Protein AF-A0A2T0FGR0-F1 (afdb_monomer)

Foldseek 3Di:
DDPVLCVVCVPDDPVVNVVCVVDVVVVVVVVVVVVVVVVVPPADDPVNVLVQCLVFKAKEWEWDADPVRDTDIWIKTKGKDDPVVLVRVCVQLVAFDWDQDPNIIMTIDTDPVSCVPRNCVVCVVDPHDHPYDYDD

Organism: NCBI:txid45607

Solvent-accessible surface area (backbone atoms only — not comp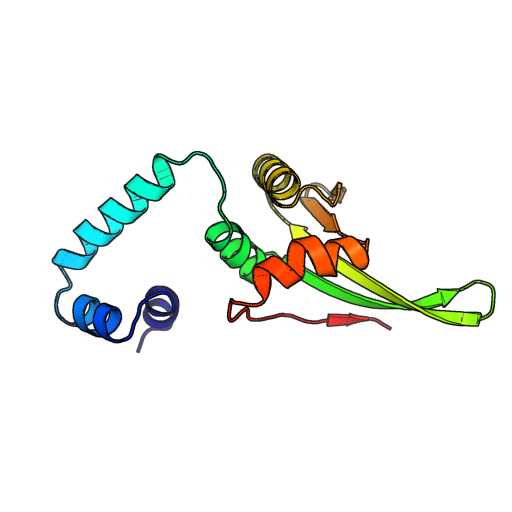arable to full-atom values): 8044 Å² total; per-residue (Å²): 132,63,77,71,60,57,67,73,43,68,85,46,54,75,71,52,43,53,48,47,76,73,35,71,75,61,41,57,57,51,49,52,53,50,52,52,56,56,69,72,44,94,60,91,48,70,67,59,50,48,59,47,34,63,76,44,32,47,44,41,41,37,65,38,71,47,99,83,72,46,83,40,82,45,50,36,42,36,38,54,50,62,62,70,62,44,52,51,51,32,60,73,51,69,51,64,49,78,44,79,56,94,93,40,35,34,35,41,34,64,52,63,65,52,46,47,68,50,44,46,63,72,47,70,88,53,98,69,80,75,68,73,49,82,49,123

pLDDT: mean 79.01, std 16.25, range [35.31, 98.0]

Radius of gyration: 18.7 Å; Cα contacts (8 Å, |Δi|>4): 157; chains: 1; bounding box: 39×30×59 Å

InterPro domains:
  IPR004860 Homing endonuclease, LAGLIDADG domain [PF00961] (49-128)
  IPR027434 Homing endonuclease [G3DSA:3.10.28.10] (6-136)
  IPR027434 Homing endonuclease [SSF55608] (35-133)

Secondary structure (DSSP, 8-state):
--HHHHHHHTTS-HHHHHHHHH-HHHHHHHHHHHHHHHHH--S--HHHHHHHHHHHEEEEEEEEE-TTS-EEEEEEEEEE--HHHHHHHHHHHT--EEEEETTEEEEEE--HHHIIIIIIHHHTTS-----EEEE-

Sequence (136 aa):
MNLLSNNLLRYLTESEKLLVLSKPILYNDLINKEYTKYYNNNLIDLDYIIGLFEGNGNINVYLTKNTTNSLRIKMYFNISQDKSILEEIQQYFNCGNIYNINNIYRYDVKSIMDIKNKIILKLINYDIELNIKLYK

Mean predicted aligned error: 11.0 Å

Structure (mmCIF, N/CA/C/O backbone):
data_AF-A0A2T0FGR0-F1
#
_entry.id   AF-A0A2T0FGR0-F1
#
loop_
_atom_site.group_PDB
_atom_site.id
_atom_site.type_symbol
_atom_site.label_atom_id
_atom_site.label_alt_id
_atom_site.label_comp_id
_atom_site.label_asym_id
_atom_site.label_entity_id
_atom_site.label_seq_id
_atom_site.pdbx_PDB_ins_code
_atom_site.Cartn_x
_atom_site.Cartn_y
_atom_site.Cartn_z
_atom_site.occupancy
_atom_site.B_iso_or_equiv
_atom_site.auth_seq_id
_atom_site.auth_comp_id
_atom_site.auth_asym_id
_atom_site.auth_atom_id
_atom_site.pdbx_PDB_model_num
ATOM 1 N N . MET A 1 1 ? -6.404 -22.369 23.184 1.00 43.56 1 MET A N 1
ATOM 2 C CA . MET A 1 1 ? -6.623 -20.907 23.196 1.0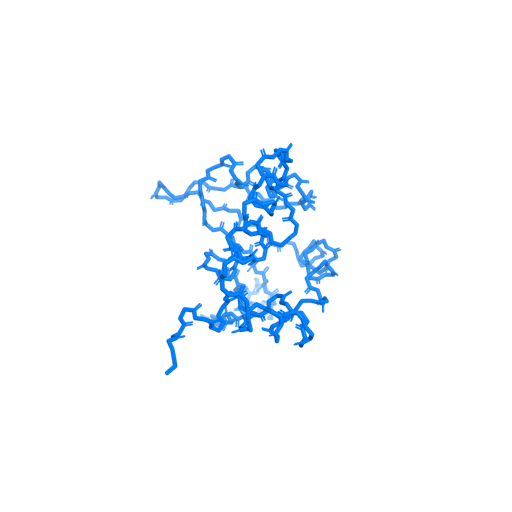0 43.56 1 MET A CA 1
ATOM 3 C C . MET A 1 1 ? -7.040 -20.53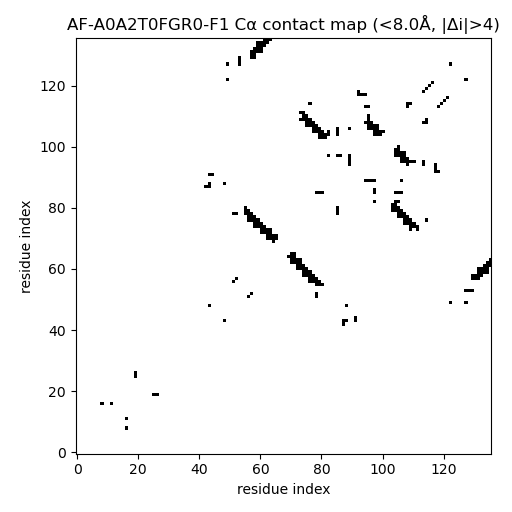0 21.776 1.00 43.56 1 MET A C 1
ATOM 5 O O . MET A 1 1 ? -6.327 -20.902 20.854 1.00 43.56 1 MET A O 1
ATOM 9 N N . ASN A 1 2 ? -8.261 -20.016 21.588 1.00 39.38 2 ASN A N 1
ATOM 10 C CA . ASN A 1 2 ? -8.931 -19.906 20.280 1.00 39.38 2 ASN A CA 1
ATOM 11 C C . ASN A 1 2 ? -8.209 -18.917 19.350 1.00 39.38 2 ASN A C 1
ATOM 13 O O . ASN A 1 2 ? -7.949 -17.794 19.760 1.00 39.38 2 ASN A O 1
ATOM 17 N N . LEU A 1 3 ? -7.962 -19.286 18.087 1.00 35.31 3 LEU A N 1
ATOM 18 C CA . LEU A 1 3 ? -7.334 -18.400 17.088 1.00 35.31 3 LEU A CA 1
ATOM 19 C C . LEU A 1 3 ? -8.043 -17.035 16.953 1.00 35.31 3 LEU A C 1
ATOM 21 O O . LEU A 1 3 ? -7.393 -16.031 16.676 1.00 35.31 3 LEU A O 1
ATOM 25 N N . LEU A 1 4 ? -9.360 -16.985 17.201 1.00 37.06 4 LEU A N 1
ATOM 26 C CA . LEU A 1 4 ? -10.153 -15.751 17.167 1.00 37.06 4 LEU A CA 1
ATOM 27 C C . LEU A 1 4 ? -9.711 -14.701 18.202 1.00 37.06 4 LEU A C 1
ATOM 29 O O . LEU A 1 4 ? -9.802 -13.509 17.920 1.00 37.06 4 LEU A O 1
ATOM 33 N N . SER A 1 5 ? -9.232 -15.108 19.387 1.00 46.91 5 SER A N 1
ATOM 34 C CA . SER A 1 5 ? -8.869 -14.149 20.441 1.00 46.91 5 SER A CA 1
ATOM 35 C C . SER A 1 5 ? -7.579 -13.399 20.125 1.00 46.91 5 SER A C 1
ATOM 37 O O . SER A 1 5 ? -7.420 -12.264 20.553 1.00 46.91 5 SER A O 1
ATOM 39 N N . ASN A 1 6 ? -6.668 -13.995 19.356 1.00 48.78 6 ASN A N 1
ATOM 40 C CA . ASN A 1 6 ? -5.372 -13.376 19.079 1.00 48.78 6 ASN A CA 1
ATOM 41 C C . ASN A 1 6 ? -5.478 -12.225 18.069 1.00 48.78 6 ASN A C 1
ATOM 43 O O . ASN A 1 6 ? -4.819 -11.206 18.253 1.00 48.78 6 ASN A O 1
ATOM 47 N N . ASN A 1 7 ? -6.348 -12.339 17.060 1.00 51.09 7 ASN A N 1
ATOM 48 C CA . ASN A 1 7 ? -6.540 -11.268 16.075 1.00 51.09 7 ASN A CA 1
ATOM 49 C C . ASN A 1 7 ? -7.235 -10.033 16.665 1.00 51.09 7 ASN A C 1
ATOM 51 O O . ASN A 1 7 ? -6.860 -8.911 16.347 1.00 51.09 7 ASN A O 1
ATOM 55 N N . LEU A 1 8 ? -8.203 -10.224 17.566 1.00 54.59 8 LEU A N 1
ATOM 56 C CA . LEU A 1 8 ? -8.917 -9.114 18.213 1.00 54.59 8 LEU A CA 1
ATOM 57 C C . LEU A 1 8 ? -8.040 -8.330 19.199 1.00 54.59 8 LEU A C 1
ATOM 59 O O . LEU A 1 8 ? -8.271 -7.147 19.425 1.00 54.59 8 LEU A O 1
ATOM 63 N N . LEU A 1 9 ? -7.038 -8.982 19.792 1.00 59.69 9 LEU A N 1
ATOM 64 C CA . LEU A 1 9 ? -6.160 -8.375 20.793 1.00 59.69 9 LEU A CA 1
ATOM 65 C C . LEU A 1 9 ? -4.917 -7.714 20.183 1.00 59.69 9 LEU A C 1
ATOM 67 O O . LEU A 1 9 ? -4.233 -6.970 20.880 1.00 59.69 9 LEU A O 1
ATOM 71 N N . ARG A 1 10 ? -4.612 -7.967 18.905 1.00 62.25 10 ARG A N 1
ATOM 72 C CA . ARG A 1 10 ? -3.398 -7.481 18.225 1.00 62.25 10 ARG A CA 1
ATOM 73 C C . ARG A 1 10 ? -3.275 -5.953 18.218 1.00 62.25 10 ARG A C 1
ATOM 75 O O . ARG A 1 10 ? -2.162 -5.445 18.257 1.00 62.25 10 ARG A O 1
ATOM 82 N N . TYR A 1 11 ? -4.401 -5.244 18.196 1.00 59.09 11 TYR A N 1
ATOM 83 C CA . TYR A 1 11 ? -4.448 -3.780 18.120 1.00 59.09 11 TYR A CA 1
ATOM 84 C C . TYR A 1 11 ? -4.502 -3.094 19.493 1.00 59.09 11 TYR A C 1
ATOM 86 O O . TYR A 1 11 ? -4.553 -1.871 19.566 1.00 59.09 11 TYR A O 1
ATOM 94 N N . LEU A 1 12 ? -4.501 -3.868 20.583 1.00 67.62 12 LEU A N 1
ATOM 95 C CA . LEU A 1 12 ? -4.570 -3.356 21.949 1.00 67.62 12 LEU A CA 1
ATOM 96 C C . LEU A 1 12 ? -3.176 -3.303 22.585 1.00 67.62 12 LEU A C 1
ATOM 98 O O . LEU A 1 12 ? -2.347 -4.195 22.387 1.00 67.62 12 LEU A O 1
ATOM 102 N N . THR A 1 13 ? -2.929 -2.297 23.420 1.00 71.31 13 THR A N 1
ATOM 103 C CA . THR A 1 13 ? -1.762 -2.266 24.316 1.00 71.31 13 THR A CA 1
ATOM 104 C C . THR A 1 13 ? -1.837 -3.390 25.355 1.00 71.31 13 THR A C 1
ATOM 106 O O . THR A 1 13 ? -2.914 -3.903 25.658 1.00 71.31 13 THR A O 1
ATOM 109 N N . GLU A 1 14 ? -0.710 -3.762 25.971 1.00 73.38 14 GLU A N 1
ATOM 110 C CA . GLU A 1 14 ? -0.690 -4.806 27.014 1.00 73.38 14 GLU A CA 1
ATOM 111 C C . GLU A 1 14 ? -1.636 -4.499 28.184 1.00 73.38 14 GLU A C 1
ATOM 113 O O . GLU A 1 14 ? -2.340 -5.384 28.673 1.00 73.38 14 GLU A O 1
ATOM 118 N N . SER A 1 15 ? -1.728 -3.228 28.582 1.00 70.88 15 SER A N 1
ATOM 119 C CA . SER A 1 15 ? -2.693 -2.756 29.580 1.00 70.88 15 SER A CA 1
ATOM 120 C C . SER A 1 15 ? -4.148 -2.958 29.147 1.00 70.88 15 SER A C 1
ATOM 122 O O . SER A 1 15 ? -4.976 -3.385 29.952 1.00 70.88 15 SER A O 1
ATOM 124 N N . GLU A 1 16 ? -4.470 -2.686 27.883 1.00 68.12 16 GLU A N 1
ATOM 125 C CA . GLU A 1 16 ? -5.822 -2.850 27.336 1.00 68.12 16 GLU A CA 1
ATOM 126 C C . GLU A 1 16 ? -6.185 -4.326 27.149 1.00 68.12 16 GLU A C 1
ATOM 128 O O . GLU A 1 16 ? -7.305 -4.720 27.471 1.00 68.12 16 GLU A O 1
ATOM 133 N N . LYS A 1 17 ? -5.235 -5.173 26.728 1.00 74.31 17 LYS A N 1
ATOM 134 C CA . LYS A 1 17 ? -5.423 -6.632 26.664 1.00 74.31 17 LYS A CA 1
ATOM 135 C C . LYS A 1 17 ? -5.786 -7.196 28.037 1.00 74.31 17 LYS A C 1
ATOM 137 O O . LYS A 1 17 ? -6.761 -7.936 28.160 1.00 74.31 17 LYS A O 1
ATOM 142 N N . LEU A 1 18 ? -5.044 -6.805 29.077 1.00 74.38 18 LEU A N 1
ATOM 143 C CA . LEU A 1 18 ? -5.313 -7.193 30.466 1.00 74.38 18 LEU A CA 1
ATOM 144 C C . LEU A 1 18 ? -6.691 -6.714 30.943 1.00 74.38 18 LEU A C 1
ATOM 146 O O . LEU A 1 18 ? -7.401 -7.451 31.632 1.00 74.38 18 LEU A O 1
ATOM 150 N N . LEU A 1 19 ? -7.101 -5.506 30.552 1.00 71.00 19 LEU A N 1
ATOM 151 C CA . LEU A 1 19 ? -8.418 -4.958 30.874 1.00 71.00 19 LEU A CA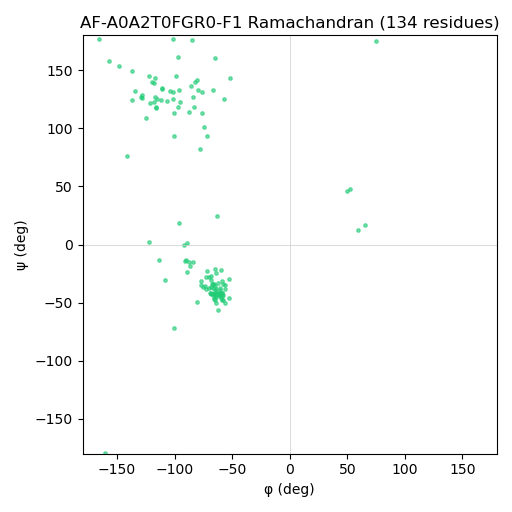 1
ATOM 152 C C . LEU A 1 19 ? -9.551 -5.755 30.203 1.00 71.00 19 LEU A C 1
ATOM 154 O O . LEU A 1 19 ? -10.518 -6.125 30.867 1.00 71.00 19 LEU A O 1
ATOM 158 N N . VAL A 1 20 ? -9.416 -6.056 28.909 1.00 70.06 20 VAL A N 1
ATOM 159 C CA . VAL A 1 20 ? -10.407 -6.816 28.131 1.00 70.06 20 VAL A CA 1
ATOM 160 C C . VAL A 1 20 ? -10.555 -8.239 28.664 1.00 70.06 20 VAL A C 1
ATOM 162 O O . VAL A 1 20 ? -11.673 -8.708 28.876 1.00 70.06 20 VAL A O 1
ATOM 165 N N . LEU A 1 21 ? -9.436 -8.908 28.954 1.00 73.31 21 LEU A N 1
ATOM 166 C CA . LEU A 1 21 ? -9.430 -10.273 29.484 1.00 73.31 21 LEU A CA 1
ATOM 167 C C . LEU A 1 21 ? -9.989 -10.362 30.913 1.00 73.31 21 LEU A C 1
ATOM 169 O O . LEU A 1 21 ? -10.521 -11.403 31.292 1.00 73.31 21 LEU A O 1
ATOM 173 N N . SER A 1 22 ? -9.892 -9.286 31.702 1.00 74.31 22 SER A N 1
ATOM 174 C CA . SER A 1 22 ? -10.363 -9.258 33.095 1.00 74.31 22 SER A CA 1
ATOM 175 C C . SER A 1 22 ? -11.816 -8.799 33.271 1.00 74.31 22 SER A C 1
ATOM 177 O O . SER A 1 22 ? -12.378 -9.006 34.349 1.00 74.31 22 SER A O 1
ATOM 179 N N . LYS A 1 23 ? -12.454 -8.190 32.254 1.00 70.06 23 LYS A N 1
ATOM 180 C CA . LYS A 1 23 ? -13.823 -7.632 32.349 1.00 70.06 23 LYS A CA 1
ATOM 181 C C . LYS A 1 23 ? -14.668 -7.855 31.079 1.00 70.06 23 LYS A C 1
ATOM 183 O O . LYS A 1 23 ? -14.944 -6.902 30.347 1.00 70.06 23 LYS A O 1
ATOM 188 N N . PRO A 1 24 ? -15.189 -9.074 30.849 1.00 62.66 24 PRO A N 1
ATOM 189 C CA . PRO A 1 24 ? -15.906 -9.419 29.616 1.00 62.66 24 PRO A CA 1
ATOM 190 C C . PRO A 1 24 ? -17.215 -8.638 29.384 1.00 62.66 24 PRO A C 1
ATOM 192 O O . PRO A 1 24 ? -17.625 -8.472 28.243 1.00 62.66 24 PRO A O 1
ATOM 195 N N . ILE A 1 25 ? -17.866 -8.116 30.431 1.00 58.25 25 ILE A N 1
ATOM 196 C CA . ILE A 1 25 ? -19.127 -7.356 30.301 1.00 58.25 25 ILE A CA 1
ATOM 197 C C . ILE A 1 25 ? -18.876 -5.922 29.792 1.00 58.25 25 ILE A C 1
ATOM 199 O O . ILE A 1 25 ? -19.651 -5.418 28.988 1.00 58.25 25 ILE A O 1
ATOM 203 N N . LEU A 1 26 ? -17.756 -5.296 30.181 1.00 62.19 26 LEU A N 1
ATOM 204 C CA . LEU A 1 26 ? -17.371 -3.945 29.735 1.00 62.19 26 LEU A CA 1
ATOM 205 C C . LEU A 1 26 ? -16.912 -3.929 28.263 1.00 62.19 26 LEU A C 1
ATOM 207 O O . LEU A 1 26 ? -16.953 -2.902 27.591 1.00 62.19 26 LEU A O 1
ATOM 211 N N . TYR A 1 27 ? -16.481 -5.085 27.760 1.00 62.09 27 TYR A N 1
ATOM 212 C CA . TYR A 1 27 ? -16.003 -5.265 26.395 1.00 62.09 27 TYR A CA 1
ATOM 213 C C . TYR A 1 27 ? -17.090 -5.010 25.345 1.00 62.09 27 TYR A C 1
ATOM 215 O O . TYR A 1 27 ? -16.813 -4.378 24.331 1.00 62.09 27 TYR A O 1
ATOM 223 N N . ASN A 1 28 ? -18.335 -5.424 25.602 1.00 63.62 28 ASN A N 1
ATOM 224 C CA . ASN A 1 28 ? -19.440 -5.185 24.670 1.00 63.62 28 ASN A CA 1
ATOM 225 C C . ASN A 1 28 ? -19.743 -3.688 24.514 1.00 63.62 28 ASN A C 1
ATOM 227 O O . ASN A 1 28 ? -19.974 -3.224 23.401 1.00 63.62 28 ASN A O 1
ATOM 231 N N . ASP A 1 29 ? -19.673 -2.915 25.599 1.00 68.00 29 ASP A N 1
ATOM 232 C CA . ASP A 1 29 ? -19.882 -1.464 25.549 1.00 68.00 29 ASP A CA 1
ATOM 233 C C . ASP A 1 29 ? -18.743 -0.748 24.809 1.00 68.00 29 ASP A C 1
ATOM 235 O O . ASP A 1 29 ? -18.983 0.194 24.050 1.00 68.00 29 ASP A O 1
ATOM 239 N N . LEU A 1 30 ? -17.502 -1.221 24.976 1.00 64.94 30 LEU A N 1
ATOM 240 C CA . LEU A 1 30 ? -16.336 -0.732 24.233 1.00 64.94 30 LEU A CA 1
ATOM 241 C C . LEU A 1 30 ? -16.436 -1.048 22.738 1.00 64.94 30 LEU A C 1
ATOM 243 O O . LEU A 1 30 ? -16.226 -0.151 21.922 1.00 64.94 30 LEU A O 1
ATOM 247 N N . ILE A 1 31 ? -16.820 -2.279 22.387 1.00 67.12 31 ILE A N 1
ATOM 248 C CA . ILE A 1 31 ? -17.105 -2.681 21.006 1.00 67.12 31 ILE A CA 1
ATOM 249 C C . ILE A 1 31 ? -18.178 -1.774 20.418 1.00 67.12 31 ILE A C 1
ATOM 251 O O . ILE A 1 31 ? -17.965 -1.208 19.354 1.00 67.12 31 ILE A O 1
ATOM 255 N N . ASN A 1 32 ? -19.303 -1.582 21.107 1.00 66.25 32 ASN A N 1
ATOM 256 C CA . ASN A 1 32 ? -20.392 -0.746 20.605 1.00 66.25 32 ASN A CA 1
ATOM 257 C C . ASN A 1 32 ? -19.939 0.703 20.378 1.00 66.25 32 ASN A C 1
ATOM 259 O O . ASN A 1 32 ? -20.327 1.331 19.391 1.00 66.25 32 ASN A O 1
ATOM 263 N N . LYS A 1 33 ? -19.081 1.232 21.255 1.00 65.69 33 LYS A N 1
ATOM 264 C CA . LYS A 1 33 ? -18.519 2.579 21.124 1.00 65.69 33 LYS A CA 1
ATOM 265 C C . LYS A 1 33 ? -17.565 2.702 19.931 1.00 65.69 33 LYS A C 1
ATOM 267 O O . LYS A 1 33 ? -17.649 3.687 19.201 1.00 65.69 33 LYS A O 1
ATOM 272 N N . GLU A 1 34 ? -16.707 1.709 19.708 1.00 63.28 34 GLU A N 1
ATOM 273 C CA . GLU A 1 34 ? -15.841 1.620 18.524 1.00 63.28 34 GLU A CA 1
ATOM 274 C C . GLU A 1 34 ? -16.668 1.454 17.242 1.00 63.28 34 GLU A C 1
ATOM 276 O O . GLU A 1 34 ? -16.517 2.246 16.316 1.00 63.28 34 GLU A O 1
ATOM 281 N N . TYR A 1 35 ? -17.637 0.536 17.217 1.00 62.75 35 TYR A N 1
ATOM 282 C CA . TYR A 1 35 ? -18.577 0.378 16.102 1.00 62.75 35 TYR A CA 1
ATOM 283 C C . TYR A 1 35 ? -19.267 1.697 15.750 1.00 62.75 35 TYR A C 1
ATOM 285 O O . TYR A 1 35 ? -19.315 2.072 14.584 1.00 62.75 35 TYR A O 1
ATOM 293 N N . THR A 1 36 ? -19.750 2.441 16.748 1.00 58.97 36 THR A N 1
ATOM 294 C CA . THR A 1 36 ? -20.424 3.732 16.532 1.00 58.97 36 THR A CA 1
ATOM 295 C C . THR A 1 36 ? -19.463 4.805 16.003 1.00 58.97 36 THR A C 1
ATOM 297 O O . THR A 1 36 ? -19.855 5.648 15.197 1.00 58.97 36 THR A O 1
ATOM 300 N N . LYS A 1 37 ? -18.193 4.780 16.421 1.00 58.16 37 LYS A N 1
ATOM 301 C CA . LYS A 1 37 ? -17.135 5.674 15.923 1.00 58.16 37 LYS A CA 1
ATOM 302 C C . LYS A 1 37 ? -16.821 5.409 14.446 1.00 58.16 37 LYS A C 1
ATOM 304 O O . LYS A 1 37 ? -16.711 6.369 13.687 1.00 58.16 37 LYS A O 1
ATOM 309 N N . TYR A 1 38 ? -16.733 4.144 14.035 1.00 54.97 38 TYR A N 1
ATOM 310 C CA . TYR A 1 38 ? -16.509 3.772 12.632 1.00 54.97 38 TYR A CA 1
ATOM 311 C C . TYR A 1 38 ? -17.755 3.972 11.760 1.00 54.97 38 TYR A C 1
ATOM 313 O O . TYR A 1 38 ? -17.637 4.412 10.626 1.00 54.97 38 TYR A O 1
ATOM 321 N N . TYR A 1 39 ? -18.957 3.732 12.293 1.00 56.44 39 TYR A N 1
ATOM 322 C CA . TYR A 1 39 ? -20.212 3.905 11.553 1.00 56.44 39 TYR A CA 1
ATOM 323 C C . TYR A 1 39 ? -20.531 5.377 11.240 1.00 56.44 39 TYR A C 1
ATOM 325 O O . TYR A 1 39 ? -21.152 5.674 10.226 1.00 56.44 39 TYR A O 1
ATOM 333 N N . ASN A 1 40 ? -20.108 6.311 12.100 1.00 54.62 40 ASN A N 1
ATOM 334 C CA . ASN A 1 40 ? -20.376 7.743 11.918 1.00 54.62 40 ASN A CA 1
ATOM 335 C C . ASN A 1 40 ? -19.323 8.471 11.066 1.00 54.62 40 ASN A C 1
ATOM 337 O O . ASN A 1 40 ? -19.578 9.582 10.603 1.00 54.62 40 ASN A O 1
ATOM 341 N N . ASN A 1 41 ? -18.161 7.857 10.835 1.00 54.72 41 ASN A N 1
ATOM 342 C CA . ASN A 1 41 ? -17.160 8.355 9.903 1.00 54.72 41 ASN A CA 1
ATOM 343 C C . ASN A 1 41 ? -17.285 7.559 8.601 1.00 54.72 41 ASN A C 1
ATOM 345 O O . ASN A 1 41 ? -16.657 6.520 8.450 1.00 54.72 41 ASN A O 1
ATOM 349 N N . ASN A 1 42 ? -18.067 8.068 7.644 1.00 57.00 42 ASN A N 1
ATOM 350 C CA . ASN A 1 42 ? -18.224 7.516 6.284 1.00 57.00 42 ASN A CA 1
ATOM 351 C C . ASN A 1 42 ? -16.924 7.534 5.442 1.00 57.00 42 ASN A C 1
ATOM 353 O O . ASN A 1 42 ? -16.980 7.633 4.221 1.00 57.00 42 ASN A O 1
ATOM 357 N N . LEU A 1 43 ? -15.751 7.548 6.071 1.00 67.50 43 LEU A N 1
ATOM 358 C CA . LEU A 1 43 ? -14.458 7.620 5.416 1.00 67.50 43 LEU A CA 1
ATOM 359 C C . LEU A 1 43 ? -13.647 6.401 5.822 1.00 67.50 43 LEU A C 1
ATOM 361 O O . LEU A 1 43 ? -13.361 6.205 7.003 1.00 67.50 43 LEU A O 1
ATOM 365 N N . ILE A 1 44 ? -13.239 5.622 4.825 1.00 79.56 44 ILE A N 1
ATOM 366 C CA . ILE A 1 44 ? -12.219 4.596 4.993 1.00 79.56 44 ILE A CA 1
ATOM 367 C C . ILE A 1 44 ? -10.933 5.236 5.540 1.00 79.56 44 ILE A C 1
ATOM 369 O O . ILE A 1 44 ? -10.387 6.183 4.962 1.00 79.56 44 ILE A O 1
ATOM 373 N N . ASP A 1 45 ? -10.443 4.703 6.657 1.00 84.81 45 ASP A N 1
ATOM 374 C CA . ASP A 1 45 ? -9.175 5.088 7.267 1.00 84.81 45 ASP A CA 1
ATOM 375 C C . ASP A 1 45 ? -8.057 4.083 6.954 1.00 84.81 45 ASP A C 1
ATOM 377 O O . ASP A 1 45 ? -8.248 3.077 6.267 1.00 84.81 45 ASP A O 1
ATOM 381 N N . LEU A 1 46 ? -6.842 4.386 7.417 1.00 86.56 46 LEU A N 1
ATOM 382 C CA . LEU A 1 46 ? -5.679 3.551 7.128 1.00 86.56 46 LEU A CA 1
ATOM 383 C C . LEU A 1 46 ? -5.795 2.155 7.748 1.00 86.56 46 LEU A C 1
ATOM 385 O O . LEU A 1 46 ? -5.368 1.188 7.123 1.00 86.56 46 LEU A O 1
ATOM 389 N N . ASP A 1 47 ? -6.382 2.049 8.938 1.00 83.00 47 ASP A N 1
ATOM 390 C CA . ASP A 1 47 ? -6.498 0.788 9.669 1.00 83.00 47 ASP A CA 1
ATOM 391 C C . ASP A 1 47 ? -7.455 -0.166 8.942 1.00 83.00 47 ASP A C 1
ATOM 393 O O . ASP A 1 47 ? -7.130 -1.342 8.745 1.00 83.00 47 ASP A O 1
ATOM 397 N N . TYR A 1 48 ? -8.579 0.356 8.433 1.00 86.94 48 TYR A N 1
ATOM 398 C CA . TYR A 1 48 ? -9.479 -0.391 7.556 1.00 86.94 48 TYR A CA 1
ATOM 399 C C . TYR A 1 48 ? -8.760 -0.878 6.293 1.00 86.94 48 TYR A C 1
ATOM 401 O O . TYR A 1 48 ? -8.862 -2.051 5.925 1.00 86.94 48 TYR A O 1
ATOM 409 N N . ILE A 1 49 ? -8.004 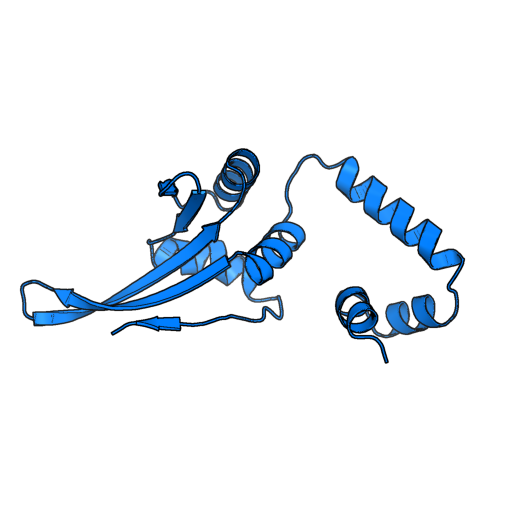0.007 5.631 1.00 90.69 49 ILE A N 1
ATOM 410 C CA . ILE A 1 49 ? -7.256 -0.342 4.414 1.00 90.69 49 ILE A CA 1
ATOM 411 C C . ILE A 1 49 ? -6.235 -1.440 4.698 1.00 90.69 49 ILE A C 1
ATOM 413 O O . ILE A 1 49 ? -6.085 -2.344 3.877 1.00 90.69 49 ILE A O 1
ATOM 417 N N . ILE A 1 50 ? -5.535 -1.375 5.832 1.00 88.31 50 ILE A N 1
ATOM 418 C CA . ILE A 1 50 ? -4.548 -2.381 6.232 1.00 88.31 50 ILE A CA 1
ATOM 419 C C . ILE A 1 50 ? -5.226 -3.727 6.455 1.00 88.31 50 ILE A C 1
ATOM 421 O O . ILE A 1 50 ? -4.799 -4.709 5.853 1.00 88.31 50 ILE A O 1
ATOM 425 N N . GLY A 1 51 ? -6.306 -3.770 7.241 1.00 87.00 51 GLY A N 1
ATOM 426 C CA . GLY A 1 51 ? -7.046 -5.011 7.475 1.00 87.00 51 GLY A CA 1
ATOM 427 C C . GLY A 1 51 ? -7.574 -5.621 6.173 1.00 87.00 51 GLY A C 1
ATOM 428 O O . GLY A 1 51 ? -7.444 -6.824 5.939 1.00 87.00 51 GLY A O 1
ATOM 429 N N . LEU A 1 52 ? -8.094 -4.783 5.270 1.00 91.00 52 LEU A N 1
ATOM 430 C CA . LEU A 1 52 ? -8.519 -5.223 3.944 1.00 91.00 52 LEU A CA 1
ATOM 431 C C . LEU A 1 52 ? -7.344 -5.732 3.098 1.00 91.00 52 LEU A C 1
ATOM 433 O O . LEU A 1 52 ? -7.476 -6.738 2.401 1.00 91.00 52 LEU A O 1
ATOM 437 N N . PHE A 1 53 ? -6.205 -5.043 3.127 1.00 92.38 53 PHE A N 1
ATOM 438 C CA . PHE A 1 53 ? -5.016 -5.423 2.374 1.00 92.38 53 PHE A CA 1
ATOM 439 C C . PHE A 1 53 ? -4.415 -6.744 2.876 1.00 92.38 53 PHE A C 1
ATOM 441 O O . PHE A 1 53 ? -3.984 -7.553 2.060 1.00 92.38 53 PHE A O 1
ATOM 448 N N . GLU A 1 54 ? -4.422 -7.015 4.178 1.00 87.81 54 GLU A N 1
ATOM 449 C CA . GLU A 1 54 ? -3.943 -8.295 4.715 1.00 87.81 54 GLU A CA 1
ATOM 450 C C . GLU A 1 54 ? -4.811 -9.482 4.276 1.00 87.81 54 GLU A C 1
ATOM 452 O O . GLU A 1 54 ? -4.286 -10.568 4.028 1.00 87.81 54 GLU A O 1
ATOM 457 N N . GLY A 1 55 ? -6.123 -9.276 4.121 1.00 89.69 55 GLY A N 1
ATOM 458 C CA . GLY A 1 55 ? -7.038 -10.308 3.623 1.00 89.69 55 GLY A CA 1
ATOM 459 C C . GLY A 1 55 ? -7.033 -10.462 2.097 1.00 89.69 55 GLY A C 1
ATOM 460 O O . GLY A 1 55 ? -6.913 -11.571 1.577 1.00 89.69 55 GLY A O 1
ATOM 461 N N . ASN A 1 56 ? -7.156 -9.347 1.371 1.00 91.81 56 ASN A N 1
ATOM 462 C CA . ASN A 1 56 ? -7.461 -9.322 -0.068 1.00 91.81 56 ASN A CA 1
ATOM 463 C C . ASN A 1 56 ? -6.406 -8.601 -0.921 1.00 91.81 56 ASN A C 1
ATOM 465 O O . ASN A 1 56 ? -6.582 -8.420 -2.135 1.00 91.81 56 ASN A O 1
ATOM 469 N N . GLY A 1 57 ? -5.331 -8.132 -0.299 1.00 92.31 57 GLY A N 1
ATOM 470 C CA . GLY A 1 57 ? -4.239 -7.440 -0.955 1.00 92.31 57 GLY A CA 1
ATOM 471 C C . GLY A 1 57 ? -3.068 -8.355 -1.284 1.00 92.31 57 GLY A C 1
ATOM 472 O O . GLY A 1 57 ? -2.921 -9.458 -0.762 1.00 92.31 57 GLY A O 1
ATOM 473 N N . ASN A 1 58 ? -2.218 -7.907 -2.204 1.00 91.38 58 ASN A N 1
ATOM 474 C CA . ASN A 1 58 ? -0.917 -8.527 -2.429 1.00 91.38 58 ASN A CA 1
ATOM 475 C C . ASN A 1 58 ? 0.083 -7.561 -3.079 1.00 91.38 58 ASN A C 1
ATOM 477 O O . ASN A 1 58 ? -0.280 -6.587 -3.748 1.00 91.38 58 ASN A O 1
ATOM 481 N N . ILE A 1 59 ? 1.367 -7.875 -2.892 1.00 91.00 59 ILE A N 1
ATOM 482 C CA . ILE A 1 59 ? 2.492 -7.215 -3.555 1.00 91.00 59 ILE A CA 1
ATOM 483 C C . ILE A 1 59 ? 3.193 -8.245 -4.435 1.00 91.00 59 ILE A C 1
ATOM 485 O O . ILE A 1 59 ? 3.743 -9.233 -3.946 1.00 91.00 59 ILE A O 1
ATOM 489 N N . ASN A 1 60 ? 3.196 -7.994 -5.741 1.00 90.44 60 ASN A N 1
ATOM 490 C CA . ASN A 1 60 ? 3.889 -8.830 -6.714 1.00 90.44 60 ASN A CA 1
ATOM 491 C C . ASN A 1 60 ? 5.176 -8.145 -7.164 1.00 90.44 60 ASN A C 1
ATOM 493 O O . ASN A 1 60 ? 5.152 -6.977 -7.567 1.00 90.44 60 ASN A O 1
ATOM 497 N N . VAL A 1 61 ? 6.281 -8.889 -7.162 1.00 89.62 61 VAL A N 1
ATOM 498 C CA . VAL A 1 61 ? 7.562 -8.438 -7.716 1.00 89.62 61 VAL A CA 1
ATOM 499 C C . VAL A 1 61 ? 7.918 -9.317 -8.908 1.00 89.62 61 VAL A C 1
ATOM 501 O O . VAL A 1 61 ? 7.975 -10.542 -8.799 1.00 89.62 61 VAL A O 1
ATOM 504 N N . TYR A 1 62 ? 8.159 -8.675 -10.049 1.00 88.88 62 TYR A N 1
ATOM 505 C CA . TYR A 1 62 ? 8.493 -9.323 -11.312 1.00 88.88 62 TYR A CA 1
ATOM 506 C C . TYR A 1 62 ? 9.884 -8.911 -11.773 1.00 88.88 62 TYR A C 1
ATOM 508 O O . TYR A 1 62 ? 10.231 -7.725 -11.759 1.00 88.88 62 TYR A O 1
ATOM 516 N N . LEU A 1 63 ? 10.637 -9.881 -12.285 1.00 89.25 63 LEU A N 1
ATOM 517 C CA . LEU A 1 63 ? 11.853 -9.644 -13.052 1.00 89.25 63 LEU A CA 1
ATOM 518 C C . LEU A 1 63 ? 11.522 -9.777 -14.534 1.00 89.25 63 LEU A C 1
ATOM 520 O O . LEU A 1 63 ? 11.193 -10.849 -15.020 1.00 89.25 63 LEU A O 1
ATOM 524 N N . THR A 1 64 ? 11.596 -8.671 -15.265 1.00 87.94 64 THR A N 1
ATOM 525 C CA . THR A 1 64 ? 11.269 -8.642 -16.695 1.00 87.94 64 THR A CA 1
ATOM 526 C C . THR A 1 64 ? 12.494 -8.261 -17.507 1.00 87.94 64 THR A C 1
ATOM 528 O O . THR A 1 64 ? 13.278 -7.418 -17.078 1.00 87.94 64 THR A O 1
ATOM 531 N N . LYS A 1 65 ? 12.669 -8.855 -18.687 1.00 88.06 65 LYS A N 1
ATOM 532 C CA . LYS A 1 65 ? 13.663 -8.382 -19.657 1.00 88.06 65 LYS A CA 1
ATOM 533 C C . LYS A 1 65 ? 13.046 -7.276 -20.502 1.00 88.06 65 LYS A C 1
ATOM 535 O O . LYS A 1 65 ? 11.892 -7.388 -20.915 1.00 88.06 65 LYS A O 1
ATOM 540 N N . ASN A 1 66 ? 13.792 -6.203 -20.743 1.00 80.38 66 ASN A N 1
ATOM 541 C CA . ASN A 1 66 ? 13.402 -5.223 -21.750 1.00 80.38 66 ASN A CA 1
ATOM 542 C C . ASN A 1 66 ? 13.874 -5.662 -23.151 1.00 80.38 66 ASN A C 1
ATOM 544 O O . ASN A 1 66 ? 14.580 -6.658 -23.306 1.00 80.38 66 ASN A O 1
ATOM 548 N N . THR A 1 67 ? 13.508 -4.889 -24.172 1.00 79.50 67 THR A N 1
ATOM 549 C CA . THR A 1 67 ? 13.909 -5.118 -25.570 1.00 79.50 67 THR A CA 1
ATOM 550 C C . THR A 1 67 ? 15.425 -5.097 -25.787 1.00 79.50 67 THR A C 1
ATOM 552 O O . THR A 1 67 ? 15.904 -5.689 -26.746 1.00 79.50 67 THR A O 1
ATOM 555 N N . THR A 1 68 ? 16.193 -4.470 -24.888 1.00 83.50 68 THR A N 1
ATOM 556 C CA . THR A 1 68 ? 17.664 -4.427 -24.920 1.00 83.50 68 THR A CA 1
ATOM 557 C C . THR A 1 68 ? 18.314 -5.500 -24.035 1.00 83.50 68 THR A C 1
ATOM 559 O O . THR A 1 68 ? 19.473 -5.354 -23.656 1.00 83.50 68 THR A O 1
ATOM 562 N N . ASN A 1 69 ? 17.580 -6.556 -23.658 1.00 78.50 69 ASN A N 1
ATOM 563 C CA . ASN A 1 69 ? 18.030 -7.649 -22.781 1.00 78.50 69 ASN A CA 1
ATOM 564 C C . ASN A 1 69 ? 18.491 -7.243 -21.366 1.00 78.50 69 ASN A C 1
ATOM 566 O O . ASN A 1 69 ? 19.037 -8.071 -20.636 1.00 78.50 69 ASN A O 1
ATOM 570 N N . SER A 1 70 ? 18.226 -6.012 -20.929 1.00 85.06 70 SER A N 1
ATOM 571 C CA . SER A 1 70 ? 18.478 -5.596 -19.547 1.00 85.06 70 SER A CA 1
ATOM 572 C C . SER A 1 70 ? 17.352 -6.063 -18.620 1.00 85.06 70 SER A C 1
ATOM 574 O O . SER A 1 70 ? 16.171 -6.068 -18.989 1.00 85.06 70 SER A O 1
ATOM 576 N N . LEU A 1 71 ? 17.725 -6.482 -17.409 1.00 87.31 71 LEU A N 1
ATOM 577 C CA . LEU A 1 71 ? 16.783 -6.880 -16.367 1.00 87.31 71 LEU A CA 1
ATOM 578 C C . LEU A 1 71 ? 16.149 -5.637 -15.738 1.00 87.31 71 LEU A C 1
ATOM 580 O O . LEU A 1 71 ? 16.841 -4.712 -15.320 1.00 87.31 71 LEU A O 1
ATOM 584 N N . ARG A 1 72 ? 14.823 -5.644 -15.628 1.00 87.12 72 ARG A N 1
ATOM 585 C CA . ARG A 1 72 ? 14.032 -4.601 -14.981 1.00 87.12 72 ARG A CA 1
ATOM 586 C C . ARG A 1 72 ? 13.097 -5.212 -13.950 1.00 87.12 72 ARG A C 1
ATOM 588 O O . ARG A 1 72 ? 12.298 -6.094 -14.270 1.00 87.12 72 ARG A O 1
ATOM 595 N N . ILE A 1 73 ? 13.152 -4.668 -12.741 1.00 87.19 73 ILE A N 1
ATOM 596 C CA . ILE A 1 73 ? 12.212 -4.983 -11.667 1.00 87.19 73 ILE A CA 1
ATOM 597 C C . ILE A 1 73 ? 10.914 -4.202 -11.897 1.00 87.19 73 ILE A C 1
ATOM 599 O O . ILE A 1 73 ? 10.935 -2.996 -12.163 1.00 87.19 73 ILE A O 1
ATOM 603 N N . LYS A 1 74 ? 9.777 -4.888 -11.785 1.00 90.44 74 LYS A N 1
ATOM 604 C CA . LYS A 1 74 ? 8.448 -4.277 -11.677 1.00 90.44 74 LYS A CA 1
ATOM 605 C C . LYS A 1 74 ? 7.827 -4.703 -10.355 1.00 90.44 74 LYS A C 1
ATOM 607 O O . LYS A 1 74 ? 7.946 -5.860 -9.973 1.00 90.44 74 LYS A O 1
ATOM 612 N N . MET A 1 75 ? 7.149 -3.780 -9.688 1.00 91.62 75 MET A N 1
ATOM 613 C CA . MET A 1 75 ? 6.451 -4.047 -8.434 1.00 91.62 75 MET A CA 1
ATOM 614 C C . MET A 1 75 ? 5.019 -3.560 -8.556 1.00 91.62 75 MET A C 1
ATOM 616 O O . MET A 1 75 ? 4.817 -2.402 -8.924 1.00 91.62 75 MET A O 1
ATOM 620 N N . TYR A 1 76 ? 4.055 -4.435 -8.275 1.00 93.75 76 TYR A N 1
ATOM 621 C CA . TYR A 1 76 ? 2.626 -4.136 -8.315 1.00 93.75 76 TYR A CA 1
ATOM 622 C C . TYR A 1 76 ? 2.031 -4.321 -6.923 1.00 93.75 76 TYR A C 1
ATOM 624 O O . TYR A 1 76 ? 2.098 -5.416 -6.371 1.00 93.75 76 TYR A O 1
ATOM 632 N N . PHE A 1 77 ? 1.418 -3.270 -6.390 1.00 94.94 77 PHE A N 1
ATOM 633 C CA . PHE A 1 77 ? 0.556 -3.335 -5.212 1.00 94.94 77 PHE A CA 1
ATOM 634 C C . PHE A 1 77 ? -0.888 -3.444 -5.684 1.00 94.94 77 PHE A C 1
ATOM 636 O O . PHE A 1 77 ? -1.281 -2.689 -6.577 1.00 94.94 77 PHE A O 1
ATOM 643 N N . ASN A 1 78 ? -1.666 -4.365 -5.123 1.00 95.12 78 ASN A N 1
ATOM 644 C CA . ASN A 1 78 ? -3.065 -4.495 -5.502 1.00 95.12 78 ASN A CA 1
ATOM 645 C C . ASN A 1 78 ? -3.977 -4.964 -4.371 1.00 95.12 78 ASN A C 1
ATOM 647 O O . ASN A 1 78 ? -3.525 -5.643 -3.455 1.00 95.12 78 ASN A O 1
ATOM 651 N N . ILE A 1 79 ? -5.253 -4.579 -4.469 1.00 95.88 79 ILE A N 1
ATOM 652 C CA . ILE A 1 79 ? -6.354 -4.956 -3.571 1.00 95.88 79 ILE A CA 1
ATOM 653 C C . ILE A 1 79 ? -7.554 -5.333 -4.442 1.00 95.88 79 ILE A C 1
ATOM 655 O O . ILE A 1 79 ? -7.897 -4.592 -5.366 1.00 95.88 79 ILE A O 1
ATOM 659 N N . SER A 1 80 ? -8.187 -6.473 -4.155 1.00 95.69 80 SER A N 1
ATOM 660 C CA . SER A 1 80 ? -9.426 -6.897 -4.826 1.00 95.69 80 SER A CA 1
ATOM 661 C C . SER A 1 80 ? -10.618 -6.733 -3.885 1.00 95.69 80 SER A C 1
ATOM 663 O O . SER A 1 80 ? -10.602 -7.271 -2.777 1.00 95.69 80 SER A O 1
ATOM 665 N N . GLN A 1 81 ? -11.628 -5.969 -4.302 1.00 95.06 81 GLN A N 1
ATOM 666 C CA . GLN A 1 81 ? -12.822 -5.691 -3.498 1.00 95.06 81 GLN A CA 1
ATOM 667 C C . GLN A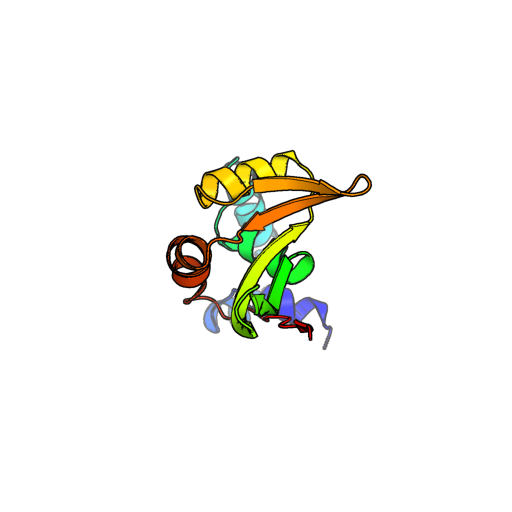 1 81 ? -13.943 -5.093 -4.367 1.00 95.06 81 GLN A C 1
ATOM 669 O O . GLN A 1 81 ? -13.730 -4.828 -5.550 1.00 95.06 81 GLN A O 1
ATOM 674 N N . ASP A 1 82 ? -15.115 -4.847 -3.782 1.00 93.88 82 ASP A N 1
ATOM 675 C CA . ASP A 1 82 ? -16.183 -4.047 -4.385 1.00 93.88 82 ASP A CA 1
ATOM 676 C C . ASP A 1 82 ? -15.709 -2.670 -4.866 1.00 93.88 82 ASP A C 1
ATOM 678 O O . ASP A 1 82 ? -14.896 -1.991 -4.234 1.00 93.88 82 ASP A O 1
ATOM 682 N N . LYS A 1 83 ? -16.264 -2.233 -6.000 1.00 94.62 83 LYS A N 1
ATOM 683 C CA . LYS A 1 83 ? -15.808 -1.036 -6.715 1.00 94.62 83 LYS A CA 1
ATOM 684 C C . LYS A 1 83 ? -15.852 0.238 -5.865 1.00 94.62 83 LYS A C 1
ATOM 686 O O . LYS A 1 83 ? -14.899 1.006 -5.920 1.00 94.62 83 LYS A O 1
ATOM 691 N N . SER A 1 84 ? -16.920 0.456 -5.097 1.00 92.88 84 SER A N 1
ATOM 692 C CA . SER A 1 84 ? -17.086 1.658 -4.265 1.00 92.88 84 SER A CA 1
ATOM 693 C C . SER A 1 84 ? -15.977 1.782 -3.218 1.00 92.88 84 SER A C 1
ATOM 695 O O . SER A 1 84 ? -15.353 2.832 -3.101 1.00 92.88 84 SER A O 1
ATOM 697 N N . ILE A 1 85 ? -15.650 0.675 -2.546 1.00 93.19 85 ILE A N 1
ATOM 698 C CA . ILE A 1 85 ? -14.551 0.607 -1.575 1.00 93.19 85 ILE A CA 1
ATOM 699 C C . ILE A 1 85 ? -13.219 0.926 -2.262 1.00 93.19 85 ILE A C 1
ATOM 701 O O . ILE A 1 85 ? -12.403 1.682 -1.742 1.00 93.19 85 ILE A O 1
ATOM 705 N N . LEU A 1 86 ? -12.986 0.380 -3.459 1.00 96.12 86 LEU A N 1
ATOM 706 C CA . LEU A 1 86 ? -11.756 0.655 -4.201 1.00 96.12 86 LEU A CA 1
ATOM 707 C C . LEU A 1 86 ? -11.648 2.118 -4.656 1.00 96.12 86 LEU A C 1
ATOM 709 O O . LEU A 1 86 ? -10.538 2.648 -4.692 1.00 96.12 86 LEU A O 1
ATOM 713 N N . GLU A 1 87 ? -12.763 2.769 -4.997 1.00 95.56 87 GLU A N 1
ATOM 714 C CA . GLU A 1 87 ? -12.809 4.196 -5.350 1.00 95.56 87 GLU A CA 1
ATOM 715 C C . GLU A 1 87 ? -12.424 5.077 -4.152 1.00 95.56 87 GLU A C 1
ATOM 717 O O . GLU A 1 87 ? -11.615 5.994 -4.302 1.00 95.56 87 GLU A O 1
ATOM 722 N N . GLU A 1 88 ? -12.900 4.749 -2.951 1.00 94.50 88 GLU A N 1
ATOM 723 C CA . GLU A 1 88 ? -12.486 5.413 -1.710 1.00 94.50 88 GLU A CA 1
ATOM 724 C C . GLU A 1 88 ? -10.996 5.191 -1.399 1.00 94.50 88 GLU A C 1
ATOM 726 O O . GLU A 1 88 ? -10.277 6.138 -1.076 1.00 94.50 88 GLU A O 1
ATOM 731 N N . ILE A 1 89 ? -10.482 3.970 -1.579 1.00 95.00 89 ILE A N 1
ATOM 732 C CA . ILE A 1 89 ? -9.051 3.660 -1.398 1.00 95.00 89 ILE A CA 1
ATOM 733 C C . ILE A 1 89 ? -8.184 4.429 -2.401 1.00 95.00 89 ILE A C 1
ATOM 735 O O . ILE A 1 89 ? -7.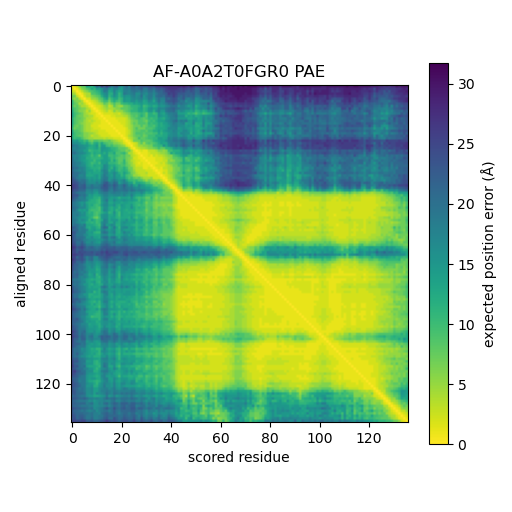126 4.962 -2.045 1.00 95.00 89 ILE A O 1
ATOM 739 N N . GLN A 1 90 ? -8.624 4.506 -3.659 1.00 96.12 90 GLN A N 1
ATOM 740 C CA . GLN A 1 90 ? -7.944 5.273 -4.698 1.00 96.12 90 GLN A CA 1
ATOM 741 C C . GLN A 1 90 ? -7.874 6.757 -4.319 1.00 96.12 90 GLN A C 1
ATOM 743 O O . GLN A 1 90 ? -6.816 7.372 -4.471 1.00 96.12 90 GLN A O 1
ATOM 748 N N . GLN A 1 91 ? -8.963 7.322 -3.789 1.00 94.62 91 GLN A N 1
ATOM 749 C CA . GLN A 1 91 ? -8.990 8.696 -3.284 1.00 94.62 91 GLN A CA 1
ATOM 750 C C . GLN A 1 91 ? -8.067 8.872 -2.069 1.00 94.62 91 GLN A C 1
ATOM 752 O O . GLN A 1 91 ? -7.276 9.816 -2.041 1.00 94.62 91 GLN A O 1
ATOM 757 N N . TYR A 1 92 ? -8.087 7.934 -1.116 1.00 93.69 92 TYR A N 1
ATOM 758 C CA . TYR A 1 92 ? -7.262 7.965 0.096 1.00 93.69 92 TYR A CA 1
ATOM 759 C C . TYR A 1 92 ? -5.753 8.012 -0.207 1.00 93.69 92 TYR A C 1
ATOM 761 O O . TYR A 1 92 ? -4.988 8.769 0.409 1.00 93.69 92 TYR A O 1
ATOM 769 N N . PHE A 1 93 ? -5.291 7.191 -1.155 1.00 94.00 93 PHE A N 1
ATOM 770 C CA . PHE A 1 93 ? -3.886 7.184 -1.568 1.00 94.00 93 PHE A CA 1
ATOM 771 C C . PHE A 1 93 ? -3.564 8.209 -2.654 1.00 94.00 93 PHE A C 1
ATOM 773 O O . PHE A 1 93 ? -2.390 8.531 -2.838 1.00 94.00 93 PHE A O 1
ATOM 780 N N . ASN A 1 94 ? -4.570 8.714 -3.372 1.00 95.75 94 ASN A N 1
ATOM 781 C CA . ASN A 1 94 ? -4.420 9.616 -4.511 1.00 95.75 94 ASN A CA 1
ATOM 782 C C . ASN A 1 94 ? -3.395 9.092 -5.545 1.00 95.75 94 ASN A C 1
ATOM 784 O O . ASN A 1 94 ? -2.456 9.784 -5.967 1.00 95.75 94 ASN A O 1
ATOM 788 N N . CYS A 1 95 ? -3.503 7.803 -5.879 1.00 96.94 95 CYS A N 1
ATOM 789 C CA . CYS A 1 95 ? -2.714 7.129 -6.911 1.00 96.94 95 CYS A CA 1
ATOM 790 C C . CYS A 1 95 ? -3.405 5.838 -7.360 1.00 96.94 95 CYS A C 1
ATOM 792 O O . CYS A 1 95 ? -4.471 5.502 -6.861 1.00 96.94 95 CYS A O 1
ATOM 794 N N . GLY A 1 96 ? -2.787 5.113 -8.294 1.00 97.06 96 GLY A N 1
ATOM 795 C CA . GLY A 1 96 ? -3.306 3.829 -8.757 1.00 97.06 96 GLY A CA 1
ATOM 796 C C . GLY A 1 96 ? -4.508 3.942 -9.688 1.00 97.06 96 GLY A C 1
ATOM 797 O O . GLY A 1 96 ? -5.024 5.025 -9.960 1.00 97.06 96 GLY A O 1
ATOM 798 N N . ASN A 1 97 ? -4.931 2.795 -10.206 1.00 97.94 97 ASN A N 1
ATOM 799 C CA . ASN A 1 97 ? -6.069 2.675 -11.111 1.00 97.94 97 ASN A CA 1
ATOM 800 C C . ASN A 1 97 ? -6.926 1.474 -10.722 1.00 97.94 97 ASN A C 1
ATOM 802 O O . ASN A 1 97 ? -6.400 0.472 -10.239 1.00 97.94 97 ASN A O 1
ATOM 806 N N . ILE A 1 98 ? -8.228 1.561 -10.982 1.00 98.00 98 ILE A N 1
ATOM 807 C CA . ILE A 1 98 ? -9.176 0.469 -10.759 1.00 98.00 98 ILE A CA 1
ATOM 808 C C . ILE A 1 98 ? -9.478 -0.197 -12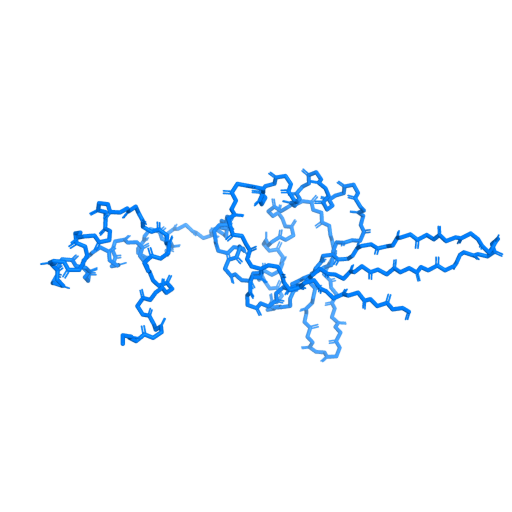.098 1.00 98.00 98 ILE A C 1
ATOM 810 O O . ILE A 1 98 ? -9.792 0.471 -13.084 1.00 98.00 98 ILE A O 1
ATOM 814 N N . TYR A 1 99 ? -9.393 -1.521 -12.128 1.00 96.75 99 TYR A N 1
ATOM 815 C CA . TYR A 1 99 ? -9.660 -2.344 -13.301 1.00 96.75 99 TYR A CA 1
ATOM 816 C C . TYR A 1 99 ? -10.760 -3.358 -12.986 1.00 96.75 99 TYR A C 1
ATOM 818 O O . TYR A 1 99 ? -10.818 -3.873 -11.875 1.00 96.75 99 TYR A O 1
ATOM 826 N N . ASN A 1 100 ? -11.608 -3.671 -13.967 1.00 95.88 100 ASN A N 1
ATOM 827 C CA . ASN A 1 100 ? -12.510 -4.823 -13.906 1.00 95.88 100 ASN A CA 1
ATOM 828 C C . ASN A 1 100 ? -11.860 -5.985 -14.668 1.00 95.88 100 ASN A C 1
ATOM 830 O O . ASN A 1 100 ? -11.588 -5.863 -15.863 1.00 95.88 100 ASN A O 1
ATOM 834 N N . ILE A 1 101 ? -11.576 -7.082 -13.970 1.00 90.62 101 ILE A N 1
ATOM 835 C CA . ILE A 1 101 ? -10.936 -8.279 -14.513 1.00 90.62 101 ILE A CA 1
ATOM 836 C C . ILE A 1 101 ? -11.848 -9.461 -14.193 1.00 90.62 101 ILE A C 1
ATOM 838 O O . ILE A 1 101 ? -11.945 -9.872 -13.042 1.00 90.62 101 ILE A O 1
ATOM 842 N N . ASN A 1 102 ? -12.506 -10.023 -15.209 1.00 88.31 102 ASN A N 1
ATOM 843 C CA . ASN A 1 102 ? -13.389 -11.190 -15.071 1.00 88.31 102 ASN A CA 1
ATOM 844 C C . ASN A 1 102 ? -14.464 -11.027 -13.974 1.00 88.31 102 ASN A C 1
ATOM 846 O O . ASN A 1 102 ? -14.648 -11.923 -13.155 1.00 88.31 102 ASN A O 1
ATOM 850 N N . ASN A 1 103 ? -15.163 -9.886 -13.956 1.00 88.12 103 ASN A N 1
ATOM 851 C CA . ASN A 1 103 ? -16.178 -9.522 -12.953 1.00 88.12 103 ASN A CA 1
ATOM 852 C C . ASN A 1 103 ? -15.641 -9.322 -11.525 1.00 88.12 103 ASN A C 1
ATOM 854 O O . ASN A 1 103 ? -16.421 -9.287 -10.578 1.00 88.12 103 ASN A O 1
ATOM 858 N N . ILE A 1 104 ? -14.328 -9.155 -11.364 1.00 90.88 104 ILE A N 1
ATOM 859 C CA . ILE A 1 104 ? -13.694 -8.791 -10.097 1.00 90.88 104 ILE A CA 1
ATOM 860 C C . ILE A 1 104 ? -13.029 -7.431 -10.284 1.00 90.88 104 ILE A C 1
ATOM 862 O O . ILE A 1 104 ? -12.234 -7.238 -11.210 1.00 90.88 104 ILE A O 1
ATOM 866 N N . TYR A 1 105 ? -13.339 -6.476 -9.409 1.00 97.56 105 TYR A N 1
ATOM 867 C CA . TYR A 1 105 ? -12.645 -5.195 -9.410 1.00 97.56 105 TYR A CA 1
ATOM 868 C C . TYR A 1 105 ? -11.325 -5.293 -8.649 1.00 97.56 105 TYR A C 1
ATOM 870 O O . TYR A 1 105 ? -11.226 -5.934 -7.600 1.00 97.56 105 TYR A O 1
ATOM 878 N N . ARG A 1 106 ? -10.297 -4.641 -9.193 1.00 96.81 106 ARG A N 1
ATOM 879 C CA . ARG A 1 106 ? -8.952 -4.622 -8.627 1.00 96.81 106 ARG A CA 1
ATOM 880 C C . ARG A 1 106 ? -8.354 -3.226 -8.692 1.00 96.81 106 ARG A C 1
ATOM 882 O O . ARG A 1 106 ? -8.248 -2.646 -9.773 1.00 96.81 106 ARG A O 1
ATOM 889 N N . TYR A 1 107 ? -7.937 -2.713 -7.543 1.00 97.56 107 TYR A N 1
ATOM 890 C CA . TYR A 1 107 ? -7.114 -1.516 -7.433 1.00 97.56 107 TYR A CA 1
ATOM 891 C C . TYR A 1 107 ? -5.647 -1.904 -7.615 1.00 97.56 107 TYR A C 1
ATOM 893 O O . TYR A 1 107 ? -5.169 -2.795 -6.922 1.00 97.56 107 TYR A O 1
ATOM 901 N N . ASP A 1 108 ? -4.946 -1.243 -8.533 1.00 96.75 108 ASP A N 1
ATOM 902 C CA . ASP A 1 108 ? -3.573 -1.547 -8.944 1.00 96.75 108 ASP A CA 1
ATOM 903 C C . ASP A 1 108 ? -2.704 -0.285 -8.887 1.00 96.75 108 ASP A C 1
ATOM 905 O O . ASP A 1 108 ? -2.969 0.710 -9.573 1.00 96.75 108 ASP A O 1
ATOM 909 N N . VAL A 1 109 ? -1.577 -0.366 -8.183 1.00 97.56 109 VAL A N 1
ATOM 910 C CA . VAL A 1 109 ? -0.511 0.643 -8.228 1.00 97.56 109 VAL A CA 1
ATOM 911 C C . VAL A 1 109 ? 0.741 0.002 -8.804 1.00 97.56 109 VAL A C 1
ATOM 913 O O . VAL A 1 109 ? 1.266 -0.966 -8.263 1.00 97.56 109 VAL A O 1
ATOM 916 N N . LYS A 1 110 ? 1.201 0.530 -9.945 1.00 95.62 110 LYS A N 1
ATOM 917 C CA . LYS A 1 110 ? 2.345 -0.003 -10.717 1.00 95.62 110 LYS A CA 1
ATOM 918 C C . LYS A 1 110 ? 3.552 0.938 -10.737 1.00 95.62 110 LYS A C 1
ATOM 920 O O . LYS A 1 110 ? 4.642 0.551 -11.154 1.00 95.62 110 LYS A O 1
ATOM 925 N N . SER A 1 111 ? 3.349 2.187 -10.326 1.00 95.31 111 SER A N 1
ATOM 926 C CA . SER A 1 111 ? 4.397 3.193 -10.195 1.00 95.31 111 SER A CA 1
ATOM 927 C C . SER A 1 111 ? 5.199 2.904 -8.932 1.00 95.31 111 SER A C 1
ATOM 929 O O . SER A 1 111 ? 4.681 3.024 -7.826 1.00 95.31 111 SER A O 1
ATOM 931 N N . ILE A 1 112 ? 6.473 2.535 -9.089 1.00 92.12 112 ILE A N 1
ATOM 932 C CA . ILE A 1 112 ? 7.377 2.292 -7.951 1.00 92.12 112 ILE A CA 1
ATOM 933 C C . ILE A 1 112 ? 7.451 3.529 -7.044 1.00 92.12 112 ILE A C 1
ATOM 935 O O . ILE A 1 112 ? 7.531 3.392 -5.827 1.00 92.12 112 ILE A O 1
ATOM 939 N N . MET A 1 113 ? 7.379 4.730 -7.628 1.00 94.62 113 MET A N 1
ATOM 940 C CA . MET A 1 113 ? 7.418 5.982 -6.877 1.00 94.62 113 MET A CA 1
ATOM 941 C C . MET A 1 113 ? 6.158 6.180 -6.025 1.00 94.62 113 MET A C 1
ATOM 943 O O . MET A 1 113 ? 6.276 6.553 -4.861 1.00 94.62 113 MET A O 1
ATOM 947 N N . ASP A 1 114 ? 4.970 5.878 -6.559 1.00 96.06 114 ASP A N 1
ATOM 948 C CA . ASP A 1 114 ? 3.724 5.948 -5.783 1.00 96.06 114 ASP A CA 1
ATOM 949 C C . ASP A 1 114 ? 3.675 4.856 -4.709 1.00 96.06 114 ASP A C 1
ATOM 951 O O . ASP A 1 114 ? 3.328 5.143 -3.566 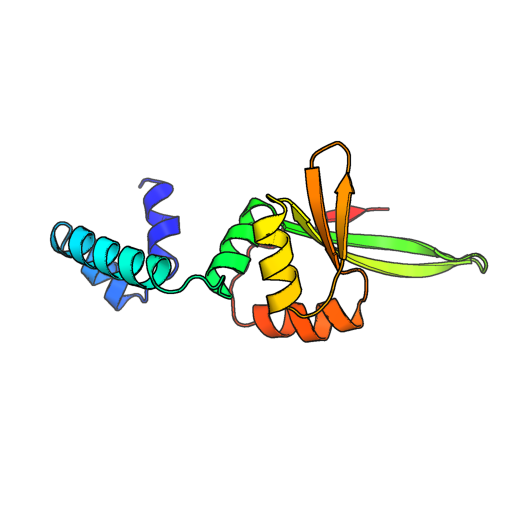1.00 96.06 114 ASP A O 1
ATOM 955 N N . ILE A 1 115 ? 4.094 3.623 -5.028 1.00 93.75 115 ILE A N 1
ATOM 956 C CA . ILE A 1 115 ? 4.143 2.542 -4.034 1.00 93.75 115 ILE A CA 1
ATOM 957 C C . ILE A 1 115 ? 5.071 2.933 -2.886 1.00 93.75 115 ILE A C 1
ATOM 959 O O . ILE A 1 115 ? 4.686 2.817 -1.730 1.00 93.75 115 ILE A O 1
ATOM 963 N N . LYS A 1 116 ? 6.266 3.457 -3.178 1.00 91.12 116 LYS A N 1
ATOM 964 C CA . LYS A 1 116 ? 7.188 3.913 -2.137 1.00 91.12 116 LYS A CA 1
ATOM 965 C C . LYS A 1 116 ? 6.585 5.060 -1.321 1.00 91.12 116 LYS A C 1
ATOM 967 O O . LYS A 1 116 ? 6.493 4.953 -0.103 1.00 91.12 116 LYS A O 1
ATOM 972 N N . ASN A 1 117 ? 6.186 6.146 -1.980 1.00 93.75 117 ASN A N 1
ATOM 973 C CA . ASN A 1 117 ? 5.948 7.416 -1.293 1.00 93.75 117 ASN A CA 1
ATOM 974 C C . ASN A 1 117 ? 4.522 7.604 -0.772 1.00 93.75 117 ASN A C 1
ATOM 976 O O . ASN A 1 117 ? 4.312 8.409 0.128 1.00 93.75 117 ASN A O 1
ATOM 980 N N . LYS A 1 118 ? 3.537 6.916 -1.352 1.00 93.50 118 LYS A N 1
ATOM 981 C CA . LYS A 1 118 ? 2.124 7.072 -0.978 1.00 93.50 118 LYS A CA 1
ATOM 982 C C . LYS A 1 118 ? 1.589 5.871 -0.214 1.00 93.50 118 LYS A C 1
ATOM 984 O O . LYS A 1 118 ? 0.715 6.052 0.626 1.00 93.50 118 LYS A O 1
ATOM 989 N N . ILE A 1 119 ? 2.117 4.678 -0.491 1.00 91.94 119 ILE A N 1
ATOM 990 C CA . ILE A 1 119 ? 1.664 3.432 0.136 1.00 91.94 119 ILE A CA 1
ATOM 991 C C . ILE A 1 119 ? 2.622 3.026 1.254 1.00 91.94 119 ILE A C 1
ATOM 993 O O . ILE A 1 119 ? 2.290 3.190 2.421 1.00 91.94 119 ILE A O 1
ATOM 997 N N . ILE A 1 120 ? 3.831 2.565 0.926 1.00 87.50 120 ILE A N 1
ATOM 998 C CA . ILE A 1 120 ? 4.774 1.997 1.900 1.00 87.50 120 ILE A CA 1
ATOM 999 C C . ILE A 1 120 ? 5.120 2.995 3.005 1.00 87.50 120 ILE A C 1
ATOM 1001 O O . ILE A 1 120 ? 5.117 2.608 4.165 1.00 87.50 120 ILE A O 1
ATOM 1005 N N . LEU A 1 121 ? 5.335 4.278 2.688 1.00 86.50 121 LEU A N 1
ATOM 1006 C CA . LEU A 1 121 ? 5.568 5.297 3.722 1.00 86.50 121 LEU A CA 1
ATOM 1007 C C . LEU A 1 121 ? 4.423 5.415 4.742 1.00 86.50 121 LEU A C 1
ATOM 1009 O O . LEU A 1 121 ? 4.698 5.674 5.908 1.00 86.50 121 LEU A O 1
ATOM 1013 N N . LYS A 1 122 ? 3.161 5.218 4.334 1.00 84.94 122 LYS A N 1
ATOM 1014 C CA . LYS A 1 122 ? 2.016 5.212 5.262 1.00 84.94 122 LYS A CA 1
ATOM 1015 C C . LYS A 1 122 ? 1.930 3.901 6.051 1.00 84.94 122 LYS A C 1
ATOM 1017 O O . LYS A 1 122 ? 1.504 3.907 7.196 1.00 84.94 122 LYS A O 1
ATOM 1022 N N . LEU A 1 123 ? 2.360 2.798 5.443 1.00 79.31 123 LEU A N 1
ATOM 1023 C CA . LEU A 1 123 ? 2.302 1.454 6.017 1.00 79.31 123 LEU A CA 1
ATOM 1024 C C . LEU A 1 123 ? 3.485 1.113 6.942 1.00 79.31 123 LEU A C 1
ATOM 1026 O O . LEU A 1 123 ? 3.398 0.153 7.693 1.00 79.31 123 LEU A O 1
ATOM 1030 N N . ILE A 1 124 ? 4.583 1.877 6.912 1.00 74.19 124 ILE A N 1
ATOM 1031 C CA . ILE A 1 124 ? 5.862 1.497 7.546 1.00 74.19 124 ILE A CA 1
ATOM 1032 C C . ILE A 1 124 ? 5.813 1.385 9.077 1.00 74.19 124 ILE A C 1
ATOM 1034 O O . ILE A 1 124 ? 6.668 0.734 9.665 1.00 74.19 124 ILE A O 1
ATOM 1038 N N . ASN A 1 125 ? 4.829 2.025 9.711 1.00 68.69 125 ASN A N 1
ATOM 1039 C CA . ASN A 1 125 ? 4.643 1.996 11.163 1.00 68.69 125 ASN A CA 1
ATOM 1040 C C . ASN A 1 125 ? 3.751 0.837 11.630 1.00 68.69 125 ASN A C 1
ATOM 1042 O O . ASN A 1 125 ? 3.467 0.735 12.820 1.00 68.69 125 ASN A O 1
ATOM 1046 N N . TYR A 1 126 ? 3.283 -0.000 10.705 1.00 67.88 126 TYR A N 1
ATOM 1047 C CA . TYR A 1 126 ? 2.389 -1.107 10.995 1.00 67.88 126 TYR A CA 1
ATOM 1048 C C . TYR A 1 126 ? 3.114 -2.436 10.788 1.00 67.88 126 TYR A C 1
ATOM 1050 O O . TYR A 1 126 ? 3.754 -2.653 9.757 1.00 67.88 126 TYR A O 1
ATOM 1058 N N . ASP A 1 127 ? 2.960 -3.346 11.749 1.00 65.69 127 ASP A N 1
ATOM 1059 C CA . ASP A 1 127 ? 3.320 -4.751 11.572 1.00 65.69 127 ASP A CA 1
ATOM 1060 C C . ASP A 1 127 ? 2.290 -5.391 10.633 1.00 65.69 127 ASP A C 1
ATOM 1062 O O . ASP A 1 127 ? 1.199 -5.793 11.051 1.00 65.69 127 ASP A O 1
ATOM 1066 N N . ILE A 1 128 ? 2.621 -5.398 9.340 1.00 64.12 128 ILE A N 1
ATOM 1067 C CA . ILE A 1 128 ? 1.798 -5.978 8.277 1.00 64.12 128 ILE A CA 1
ATOM 1068 C C . ILE A 1 128 ? 2.377 -7.334 7.895 1.00 64.12 128 ILE A C 1
ATOM 1070 O O . ILE A 1 128 ? 3.542 -7.433 7.494 1.00 64.12 128 ILE A O 1
ATOM 1074 N N . GLU A 1 129 ? 1.549 -8.375 7.937 1.00 64.69 129 GLU A N 1
ATOM 1075 C CA . GLU A 1 129 ? 1.927 -9.675 7.384 1.00 64.69 129 GLU A CA 1
ATOM 1076 C C . GLU A 1 129 ? 1.879 -9.623 5.849 1.00 64.69 129 GLU A C 1
ATOM 1078 O O . GLU A 1 129 ? 0.826 -9.675 5.212 1.00 64.69 129 GLU A O 1
ATOM 1083 N N . LEU A 1 130 ? 3.051 -9.484 5.225 1.00 59.44 130 LEU A N 1
ATOM 1084 C CA . LEU A 1 130 ? 3.164 -9.386 3.773 1.00 59.44 130 LEU A CA 1
ATOM 1085 C C . LEU A 1 130 ? 3.273 -10.764 3.116 1.00 59.44 130 LEU A C 1
ATOM 1087 O O . LEU A 1 130 ? 4.300 -11.439 3.191 1.00 59.44 130 LEU A O 1
ATOM 1091 N N . ASN A 1 131 ? 2.256 -11.120 2.333 1.00 56.81 131 ASN A N 1
ATOM 1092 C CA . ASN A 1 131 ? 2.330 -12.225 1.380 1.00 56.81 131 ASN A CA 1
ATOM 1093 C C . ASN A 1 131 ? 3.096 -11.797 0.114 1.00 56.81 131 ASN A C 1
ATOM 1095 O O . ASN A 1 131 ? 2.501 -11.416 -0.898 1.00 56.81 131 ASN A O 1
ATOM 1099 N N . ILE A 1 132 ? 4.431 -11.842 0.165 1.00 61.56 132 ILE A N 1
ATOM 1100 C CA . ILE A 1 132 ? 5.294 -11.509 -0.978 1.00 61.56 132 ILE A CA 1
ATOM 1101 C C . ILE A 1 132 ? 5.425 -12.726 -1.895 1.00 61.56 132 ILE A C 1
ATOM 1103 O O . ILE A 1 132 ? 5.967 -13.761 -1.506 1.00 61.56 132 ILE A O 1
ATOM 1107 N N . LYS A 1 133 ? 4.977 -12.588 -3.148 1.00 66.50 133 LYS A N 1
ATOM 1108 C CA . LYS A 1 133 ? 5.174 -13.605 -4.190 1.00 66.50 133 LYS A CA 1
ATOM 1109 C C . LYS A 1 133 ? 6.134 -13.093 -5.259 1.00 66.50 133 LYS A C 1
ATOM 1111 O O . LYS A 1 133 ? 5.915 -12.038 -5.862 1.00 66.50 133 LYS A O 1
ATOM 1116 N N . LEU A 1 134 ? 7.198 -13.860 -5.490 1.00 55.84 134 LEU A N 1
ATOM 1117 C CA . LEU A 1 134 ? 8.171 -13.602 -6.544 1.00 55.84 134 LEU A CA 1
ATOM 1118 C C . LEU A 1 134 ? 7.797 -14.416 -7.783 1.00 55.84 134 LEU A C 1
ATOM 1120 O O . LEU A 1 134 ? 7.700 -15.641 -7.715 1.00 55.84 134 LEU A O 1
ATOM 1124 N N . TYR A 1 135 ? 7.603 -13.735 -8.909 1.00 60.53 135 TYR A N 1
ATOM 1125 C CA . TYR A 1 135 ? 7.300 -14.380 -10.185 1.00 60.53 135 TYR A CA 1
ATOM 1126 C C . TYR A 1 135 ? 8.487 -14.216 -11.134 1.00 60.53 135 TYR A C 1
ATOM 1128 O O . TYR A 1 135 ? 9.065 -13.128 -11.240 1.00 60.53 135 TYR A O 1
ATOM 1136 N N . LYS A 1 136 ? 8.850 -15.315 -11.797 1.00 51.41 136 LYS A N 1
ATOM 1137 C CA . LYS A 1 136 ? 9.927 -15.388 -12.788 1.00 51.41 136 LYS A CA 1
ATOM 1138 C C . LYS A 1 136 ? 9.364 -15.344 -14.202 1.00 51.41 136 LYS A C 1
ATOM 1140 O O . LYS A 1 136 ? 8.308 -15.974 -14.419 1.00 51.41 136 LYS A O 1
#

Nearest PDB structures (foldseek):
  5thg-assembly1_A  TM=9.043E-01  e=8.191E-07  synthetic construct
  3r7p-assembly1_A  TM=8.576E-01  e=4.334E-07  Leptographium truncatum
  6bch-assembly4_L  TM=8.356E-01  e=4.334E-07  Leptographium truncatum
  6bct-assembly1_A  TM=8.734E-01  e=1.057E-06  Leptographium truncatum
  5thg-assembly2_D  TM=8.523E-01  e=5.892E-06  synthetic construct